Protein AF-A0A9E6JXN5-F1 (afdb_monomer)

Radius of gyration: 12.86 Å; Cα contacts (8 Å, |Δi|>4): 54; chains: 1; bounding box: 37×18×35 Å

Sequence (64 aa):
IIEEYRPKPLGEAEVKEVIERIVGQVGASSPKDMGKVMGVAMKELKGKADGTLVQQLVKERLSG

Foldseek 3Di:
DPPPPQQAQDDLVRLLVVLVVLCVVVVQQAPVCLVVSLVVSCVVCVSRYDSVSNSVSNCVRHVD

Secondary structure (DSSP, 8-state):
------PPPPPHHHHHHHHHHHHHHHT--SGGGHHHHHHHHHHHSTTTS-HHHHHHHHHHHH--

Structure (mmCIF, N/CA/C/O backbone):
data_AF-A0A9E6JXN5-F1
#
_entry.id   AF-A0A9E6JXN5-F1
#
loop_
_atom_site.group_PDB
_atom_site.id
_atom_site.type_symbol
_atom_site.label_atom_id
_atom_site.label_alt_id
_atom_site.label_comp_id
_atom_site.label_asym_id
_atom_site.label_entity_id
_atom_site.label_seq_id
_atom_site.pdbx_PDB_ins_code
_atom_site.Cartn_x
_atom_site.Cartn_y
_atom_site.Cartn_z
_atom_site.occupancy
_atom_site.B_iso_or_equiv
_atom_site.auth_seq_id
_atom_site.auth_comp_id
_atom_site.auth_asym_id
_atom_site.auth_atom_id
_atom_site.pdbx_PDB_model_num
ATOM 1 N N . ILE A 1 1 ? 25.706 -11.638 -25.952 1.00 52.94 1 ILE A N 1
ATOM 2 C CA . ILE A 1 1 ? 25.699 -10.755 -24.764 1.00 52.94 1 ILE A CA 1
ATOM 3 C C . ILE A 1 1 ? 24.274 -10.810 -24.246 1.00 52.94 1 ILE A C 1
ATOM 5 O O . ILE A 1 1 ? 23.382 -10.406 -24.976 1.00 52.94 1 ILE A O 1
ATOM 9 N N . ILE A 1 2 ? 24.045 -11.490 -23.122 1.00 49.69 2 ILE A N 1
ATOM 10 C CA . ILE A 1 2 ? 22.701 -11.673 -22.563 1.00 49.69 2 ILE A CA 1
ATOM 11 C C . ILE A 1 2 ? 22.385 -10.367 -21.847 1.00 49.69 2 ILE A C 1
ATOM 13 O O . ILE A 1 2 ? 23.004 -10.071 -20.828 1.00 49.69 2 ILE A O 1
ATOM 17 N N . GLU A 1 3 ? 21.517 -9.554 -22.447 1.00 54.00 3 GLU A N 1
ATOM 18 C CA . GLU A 1 3 ? 20.978 -8.359 -21.807 1.00 54.00 3 GLU A CA 1
ATOM 19 C C . GLU A 1 3 ? 20.415 -8.770 -20.450 1.00 54.00 3 GLU A C 1
ATOM 21 O O . GLU A 1 3 ? 19.545 -9.639 -20.353 1.00 54.00 3 GLU A O 1
ATOM 26 N N . GLU A 1 4 ? 20.992 -8.196 -19.397 1.00 54.31 4 GLU A N 1
ATOM 27 C CA . GLU A 1 4 ? 20.529 -8.343 -18.031 1.00 54.31 4 GLU A CA 1
ATOM 28 C C . GLU A 1 4 ? 19.017 -8.120 -18.023 1.00 54.31 4 GLU A C 1
ATOM 30 O O . GL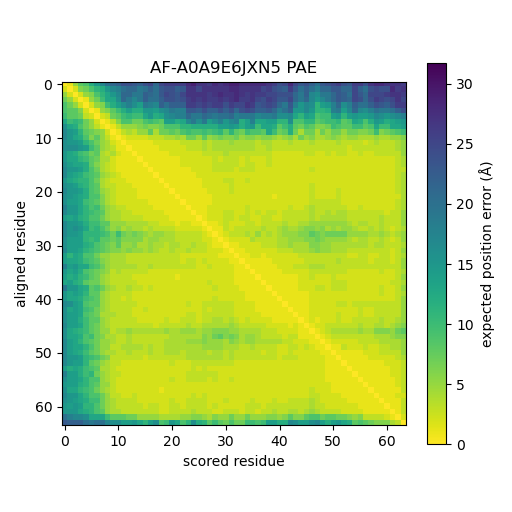U A 1 4 ? 18.539 -7.017 -18.294 1.00 54.31 4 GLU A O 1
ATOM 35 N N . TYR A 1 5 ? 18.262 -9.174 -17.706 1.00 51.09 5 TYR A N 1
ATOM 36 C CA . TYR A 1 5 ? 16.849 -9.106 -17.352 1.00 51.09 5 TYR A CA 1
ATOM 37 C C . TYR A 1 5 ? 16.756 -8.356 -16.018 1.00 51.09 5 TYR A C 1
ATOM 39 O O . TYR A 1 5 ? 16.458 -8.920 -14.969 1.00 51.09 5 TYR A O 1
ATOM 47 N N . ARG A 1 6 ? 17.113 -7.070 -16.024 1.00 58.28 6 ARG A N 1
ATOM 48 C CA . ARG A 1 6 ? 16.896 -6.181 -14.901 1.00 58.28 6 ARG A CA 1
ATOM 49 C C . ARG A 1 6 ? 15.376 -6.051 -14.840 1.00 58.28 6 ARG A C 1
ATOM 51 O O . ARG A 1 6 ? 14.805 -5.516 -15.795 1.00 58.28 6 ARG A O 1
ATOM 58 N N . PRO A 1 7 ? 14.696 -6.594 -13.812 1.00 60.03 7 PRO A N 1
ATOM 59 C CA . PRO A 1 7 ? 13.259 -6.420 -13.701 1.00 60.03 7 PRO A CA 1
ATOM 60 C C . PRO A 1 7 ? 13.012 -4.916 -13.725 1.00 60.03 7 PRO A C 1
ATOM 62 O O . PRO A 1 7 ? 13.550 -4.178 -12.895 1.00 60.03 7 PRO A O 1
ATOM 65 N N . LYS A 1 8 ? 12.308 -4.450 -14.760 1.00 63.50 8 LYS A N 1
ATOM 66 C CA . LYS A 1 8 ? 11.946 -3.042 -14.851 1.00 63.50 8 LYS A CA 1
ATOM 67 C C . LYS A 1 8 ? 11.148 -2.709 -13.592 1.00 63.50 8 LYS A C 1
ATOM 69 O O . LYS A 1 8 ? 10.357 -3.552 -13.155 1.00 63.50 8 LYS A O 1
ATOM 74 N N . PRO A 1 9 ? 11.374 -1.534 -12.988 1.00 67.31 9 PRO A N 1
ATOM 75 C CA . PRO A 1 9 ? 10.493 -1.080 -11.932 1.00 67.31 9 PRO A CA 1
ATOM 76 C C . PRO A 1 9 ? 9.056 -1.135 -12.457 1.00 67.31 9 PRO A C 1
ATOM 78 O O . PRO A 1 9 ? 8.794 -0.707 -13.584 1.00 67.31 9 PRO A O 1
ATOM 81 N N . LEU A 1 10 ? 8.174 -1.737 -11.664 1.00 78.06 10 LEU A N 1
ATOM 82 C CA . LEU A 1 10 ? 6.757 -1.846 -11.973 1.00 78.06 10 LEU A CA 1
ATOM 83 C C . LEU A 1 10 ? 6.192 -0.443 -12.178 1.00 78.06 10 LEU A C 1
ATOM 85 O O . LEU A 1 10 ? 6.511 0.485 -11.427 1.00 78.06 10 LEU A O 1
ATOM 89 N N . GLY A 1 11 ? 5.349 -0.300 -13.193 1.00 84.94 11 GLY A N 1
ATOM 90 C CA . GLY A 1 11 ? 4.586 0.920 -13.398 1.00 84.9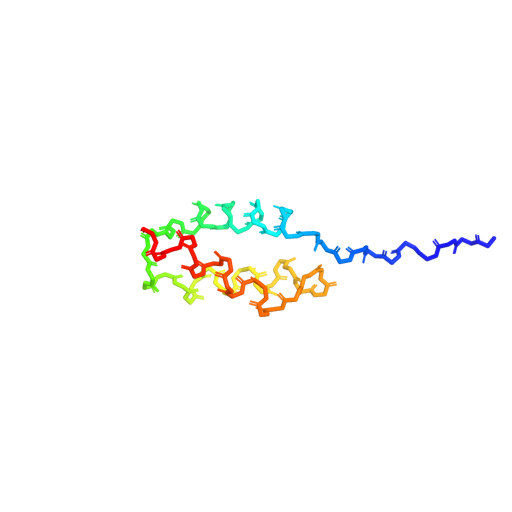4 11 GLY A CA 1
ATOM 91 C C . GLY A 1 11 ? 3.541 1.108 -12.299 1.00 84.94 11 GLY A C 1
ATOM 92 O O . GLY A 1 11 ? 3.128 0.159 -11.633 1.00 84.94 11 GLY A O 1
ATOM 93 N N . GLU A 1 12 ? 3.058 2.337 -12.141 1.00 86.88 12 GLU A N 1
ATOM 94 C CA . GLU A 1 12 ? 2.024 2.683 -11.157 1.00 86.88 12 GLU A CA 1
ATOM 95 C C . GLU A 1 12 ? 0.780 1.782 -11.254 1.00 86.88 12 GLU A C 1
ATOM 97 O O . GLU A 1 12 ? 0.276 1.311 -10.235 1.00 86.88 12 GLU A O 1
ATOM 102 N N . ALA A 1 13 ? 0.331 1.473 -12.475 1.00 88.25 13 ALA A N 1
ATOM 103 C CA . ALA A 1 13 ? -0.813 0.594 -12.713 1.00 88.25 13 ALA A CA 1
ATOM 104 C C . ALA A 1 13 ? -0.588 -0.831 -12.173 1.00 88.25 13 ALA A C 1
ATOM 106 O O . ALA A 1 13 ? -1.452 -1.375 -11.489 1.00 88.25 13 ALA A O 1
ATOM 107 N N . GLU A 1 14 ? 0.592 -1.410 -12.407 1.00 89.62 14 GLU A N 1
ATOM 108 C CA . GLU A 1 14 ? 0.932 -2.754 -11.925 1.00 89.62 14 GLU A CA 1
ATOM 109 C C . GLU A 1 14 ? 1.050 -2.779 -10.395 1.00 89.62 14 GLU A C 1
ATOM 111 O O . GLU A 1 14 ? 0.597 -3.716 -9.737 1.00 89.62 14 GLU A O 1
ATOM 116 N N . VAL A 1 15 ? 1.623 -1.723 -9.807 1.00 90.94 15 VAL A N 1
ATOM 117 C CA . VAL A 1 15 ? 1.694 -1.565 -8.349 1.00 90.94 15 VAL A CA 1
ATOM 118 C C . VAL A 1 15 ? 0.291 -1.488 -7.750 1.00 90.94 15 VAL A C 1
ATOM 120 O O . VAL A 1 15 ? 0.022 -2.124 -6.730 1.00 90.94 15 VAL A O 1
ATOM 123 N N . LYS A 1 16 ? -0.620 -0.759 -8.397 1.00 91.31 16 LYS A N 1
ATOM 124 C CA . LYS A 1 16 ? -2.011 -0.630 -7.960 1.00 91.31 16 LYS A CA 1
ATOM 125 C C . LYS A 1 16 ? -2.749 -1.969 -7.991 1.00 91.31 16 LYS A C 1
ATOM 127 O O . LYS A 1 16 ? -3.400 -2.308 -7.006 1.00 91.31 16 LYS A O 1
ATOM 132 N N . GLU A 1 17 ? -2.584 -2.766 -9.046 1.00 92.75 17 GLU A N 1
ATOM 133 C CA . GLU A 1 17 ? -3.157 -4.120 -9.118 1.00 92.75 17 GLU A CA 1
ATOM 134 C C . GLU A 1 17 ? -2.647 -5.032 -7.995 1.00 92.75 17 GLU A C 1
ATOM 136 O O . GLU A 1 17 ? -3.420 -5.769 -7.375 1.00 92.75 17 GLU A O 1
ATOM 141 N N . VAL A 1 18 ? -1.343 -4.981 -7.707 1.00 92.25 18 VAL A N 1
ATOM 142 C CA . VAL A 1 18 ? -0.753 -5.742 -6.598 1.00 92.25 18 VAL A CA 1
ATOM 143 C C . VAL A 1 18 ? -1.348 -5.288 -5.265 1.00 92.25 18 VAL A C 1
ATOM 145 O O . VAL A 1 18 ? -1.731 -6.126 -4.452 1.00 92.25 18 VAL A O 1
ATOM 148 N N . ILE A 1 19 ? -1.492 -3.981 -5.048 1.00 92.31 19 ILE A N 1
ATOM 149 C CA . ILE A 1 19 ? -2.097 -3.437 -3.829 1.00 92.31 19 ILE A CA 1
ATOM 150 C C . ILE A 1 19 ? -3.548 -3.893 -3.679 1.00 92.31 19 ILE A C 1
ATOM 152 O O . ILE A 1 19 ? -3.912 -4.352 -2.601 1.00 92.31 19 ILE A O 1
ATOM 156 N N . GLU A 1 20 ? -4.371 -3.824 -4.726 1.00 92.75 20 GLU A N 1
ATOM 157 C CA . GLU A 1 20 ? -5.763 -4.290 -4.662 1.00 92.75 20 GLU A CA 1
ATOM 158 C C . GLU A 1 20 ? -5.857 -5.775 -4.311 1.00 92.75 20 GLU A C 1
ATOM 160 O O . GLU A 1 20 ? -6.664 -6.167 -3.461 1.00 92.75 20 GLU A O 1
ATOM 165 N N . ARG A 1 21 ? -4.980 -6.595 -4.899 1.00 93.62 21 ARG A N 1
ATOM 166 C CA . ARG A 1 21 ? -4.878 -8.018 -4.569 1.00 93.62 21 ARG A CA 1
ATOM 167 C C . ARG A 1 21 ? -4.523 -8.223 -3.101 1.00 93.62 21 ARG A C 1
ATOM 169 O O . ARG A 1 21 ? -5.188 -9.006 -2.427 1.00 93.62 21 ARG A O 1
ATOM 176 N N . ILE A 1 22 ? -3.513 -7.515 -2.599 1.00 93.31 22 ILE A N 1
ATOM 177 C CA . ILE A 1 22 ? -3.067 -7.620 -1.205 1.00 93.31 22 ILE A CA 1
ATOM 178 C C . ILE A 1 22 ? -4.175 -7.175 -0.252 1.00 93.31 22 ILE A C 1
ATOM 180 O O . ILE A 1 22 ? -4.445 -7.865 0.727 1.00 93.31 22 ILE A O 1
ATOM 184 N N . VAL A 1 23 ? -4.840 -6.055 -0.543 1.00 92.00 23 VAL A N 1
ATOM 185 C CA . VAL A 1 23 ? -5.977 -5.538 0.231 1.00 92.00 23 VAL A CA 1
ATOM 186 C C . VAL A 1 23 ? -7.070 -6.604 0.342 1.00 92.00 23 VAL A C 1
ATOM 188 O O . VAL A 1 23 ? -7.533 -6.878 1.450 1.00 92.00 23 VAL A O 1
ATOM 191 N N . GLY A 1 24 ? -7.413 -7.269 -0.766 1.00 92.56 24 GLY A N 1
ATOM 192 C CA . GLY A 1 24 ? -8.351 -8.395 -0.770 1.00 92.56 24 GLY A CA 1
ATOM 193 C C . GLY A 1 24 ? -7.850 -9.611 0.019 1.00 92.56 24 GLY A C 1
ATOM 194 O O . GLY A 1 24 ? -8.607 -10.192 0.792 1.00 92.56 24 GLY A O 1
ATOM 195 N N . GLN A 1 25 ? -6.571 -9.972 -0.119 1.00 91.81 25 GLN A N 1
ATOM 196 C CA . GLN A 1 25 ? -5.966 -11.115 0.578 1.00 91.81 25 GLN A CA 1
ATOM 197 C C . GLN A 1 25 ? -5.941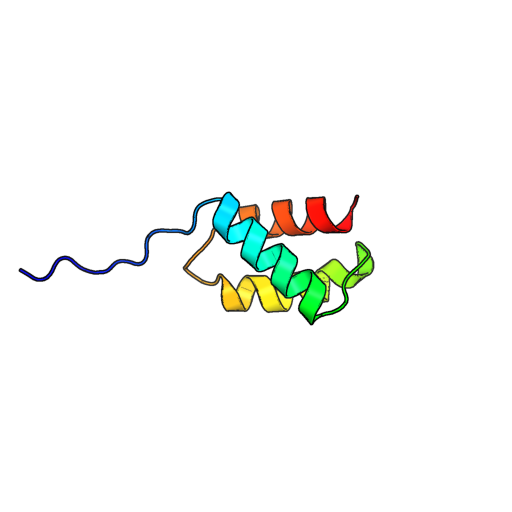 -10.949 2.099 1.00 91.81 25 GLN A C 1
ATOM 199 O O . GLN A 1 25 ? -6.173 -11.915 2.822 1.00 91.81 25 GLN A O 1
ATOM 204 N N . VAL A 1 26 ? -5.648 -9.744 2.592 1.00 90.38 26 VAL A N 1
ATOM 205 C CA . VAL A 1 26 ? -5.586 -9.472 4.037 1.00 90.38 26 VAL A CA 1
ATOM 206 C C . VAL A 1 26 ? -6.929 -9.016 4.617 1.00 90.38 26 VAL A C 1
ATOM 208 O O . VAL A 1 26 ? -7.016 -8.783 5.823 1.00 90.38 26 VAL A O 1
ATOM 211 N N . GLY A 1 27 ? -7.959 -8.868 3.776 1.00 90.38 27 GLY A N 1
ATOM 212 C CA . GLY A 1 27 ? -9.275 -8.368 4.172 1.00 90.38 27 GLY A CA 1
ATOM 213 C C . GLY A 1 27 ? -9.239 -6.929 4.691 1.00 90.38 27 GLY A C 1
ATOM 214 O O . GLY A 1 27 ? -9.984 -6.590 5.606 1.00 90.38 27 GLY A O 1
ATOM 215 N N . ALA A 1 28 ? -8.341 -6.095 4.162 1.00 92.19 28 ALA A N 1
ATOM 216 C CA . ALA A 1 28 ? -8.239 -4.702 4.573 1.00 92.19 28 ALA A CA 1
ATOM 217 C C . ALA A 1 28 ? -9.371 -3.878 3.958 1.00 92.19 28 ALA A C 1
ATOM 219 O O . ALA A 1 28 ? -9.605 -3.913 2.752 1.00 92.19 28 ALA A O 1
ATOM 220 N N . SER A 1 29 ? -10.048 -3.092 4.786 1.00 86.19 29 SER A N 1
ATOM 221 C CA . SER A 1 29 ? -11.132 -2.213 4.333 1.00 86.19 29 SER A CA 1
ATOM 222 C C . SER A 1 29 ? -11.087 -0.834 4.977 1.00 86.19 29 SER A C 1
ATOM 224 O O . SER A 1 29 ? -11.999 -0.038 4.786 1.00 86.19 29 SER A O 1
ATOM 226 N N . SER A 1 30 ? -10.068 -0.558 5.792 1.00 88.62 30 SER A N 1
ATOM 227 C CA . SER A 1 30 ? -9.959 0.699 6.520 1.00 88.62 30 SER A CA 1
ATOM 228 C C . SER A 1 30 ? -8.505 1.150 6.656 1.00 88.62 30 SER A C 1
ATOM 230 O O . SER A 1 30 ? -7.592 0.316 6.619 1.00 88.62 30 SER A O 1
ATOM 232 N N . PRO A 1 31 ? -8.258 2.440 6.946 1.00 88.69 31 PRO A N 1
ATOM 233 C CA . PRO A 1 31 ? -6.914 2.936 7.235 1.00 88.69 31 PRO A CA 1
ATOM 234 C C . PRO A 1 31 ? -6.255 2.259 8.447 1.00 88.69 31 PRO A C 1
ATOM 236 O O . PRO A 1 31 ? -5.037 2.313 8.592 1.00 88.69 31 PRO A O 1
ATOM 239 N N . LYS A 1 32 ? -7.028 1.594 9.319 1.00 90.50 32 LYS A N 1
ATOM 240 C CA . LYS A 1 32 ? -6.488 0.833 10.459 1.00 90.50 32 LYS A CA 1
ATOM 241 C C . LYS A 1 32 ? -5.710 -0.404 10.006 1.00 90.50 32 LYS A C 1
ATOM 243 O O . LYS A 1 32 ? -4.799 -0.840 10.704 1.00 90.50 32 LYS A O 1
ATOM 248 N N . ASP A 1 33 ? -6.029 -0.940 8.829 1.00 92.94 33 ASP A N 1
ATOM 249 C CA . ASP A 1 33 ? -5.358 -2.106 8.249 1.00 92.94 33 ASP A CA 1
ATOM 250 C C . ASP A 1 33 ? -4.121 -1.735 7.422 1.00 92.94 33 ASP A C 1
ATOM 252 O O . ASP A 1 33 ? -3.423 -2.619 6.925 1.00 92.94 33 ASP A O 1
ATOM 256 N N . MET A 1 34 ? -3.796 -0.440 7.334 1.00 90.88 34 MET A N 1
ATOM 257 C CA . MET A 1 34 ? -2.614 0.080 6.645 1.00 90.88 34 MET A CA 1
ATOM 258 C C . MET A 1 34 ? -1.346 -0.684 7.020 1.00 90.88 34 MET A C 1
ATOM 260 O O . MET A 1 34 ? -0.600 -1.101 6.144 1.00 90.88 34 MET A O 1
ATOM 264 N N . GLY A 1 35 ? -1.114 -0.929 8.314 1.00 91.38 35 GLY A N 1
ATOM 265 C CA . GLY A 1 35 ? 0.074 -1.656 8.769 1.00 91.38 35 GLY A CA 1
ATOM 266 C C . GLY A 1 35 ? 0.154 -3.087 8.223 1.00 91.38 35 GLY A C 1
ATOM 267 O O . GLY A 1 35 ? 1.237 -3.546 7.862 1.00 91.38 35 GLY A O 1
ATOM 268 N N . LYS A 1 36 ? -0.991 -3.772 8.095 1.00 92.38 36 LYS A N 1
ATOM 269 C CA . LYS A 1 36 ? -1.062 -5.129 7.532 1.00 92.38 36 LYS A CA 1
ATOM 270 C C . LYS A 1 36 ? -0.779 -5.112 6.032 1.00 92.38 36 LYS A C 1
ATOM 272 O O . LYS A 1 36 ? 0.062 -5.876 5.567 1.00 92.38 36 LYS A O 1
ATOM 277 N N . VAL A 1 37 ? -1.443 -4.218 5.293 1.00 93.94 37 VAL A N 1
ATOM 278 C CA . VAL A 1 37 ? -1.273 -4.093 3.836 1.00 93.94 37 VAL A CA 1
ATOM 279 C C . VAL A 1 37 ? 0.155 -3.673 3.498 1.00 93.94 37 VAL A C 1
ATOM 281 O O . VAL A 1 37 ? 0.788 -4.306 2.659 1.00 93.94 37 VAL A O 1
ATOM 284 N N . MET A 1 38 ? 0.701 -2.675 4.200 1.00 93.12 38 MET A N 1
ATOM 285 C CA . MET A 1 38 ? 2.074 -2.202 4.004 1.00 93.12 38 MET A CA 1
ATOM 286 C C . MET A 1 38 ? 3.105 -3.302 4.258 1.00 93.12 38 MET A C 1
ATOM 288 O O . MET A 1 38 ? 4.057 -3.418 3.493 1.00 93.12 38 MET A O 1
ATOM 292 N N . GLY A 1 39 ? 2.925 -4.138 5.284 1.00 93.38 39 GLY A N 1
ATOM 293 C CA . GLY A 1 39 ? 3.850 -5.240 5.565 1.00 93.38 39 GLY A CA 1
ATOM 294 C C . GLY A 1 39 ? 3.945 -6.253 4.418 1.00 93.38 39 GLY A C 1
ATOM 295 O O . GLY A 1 39 ? 5.044 -6.676 4.053 1.00 93.38 39 GLY A O 1
ATOM 296 N N . VAL A 1 40 ? 2.807 -6.609 3.816 1.00 94.44 40 VAL A N 1
ATOM 297 C CA . VAL A 1 40 ? 2.759 -7.536 2.675 1.00 94.44 40 VAL A CA 1
ATOM 298 C C . VAL A 1 40 ? 3.241 -6.848 1.394 1.00 94.44 40 VAL A C 1
ATOM 300 O O . VAL A 1 40 ? 4.122 -7.376 0.717 1.00 94.44 40 VAL A O 1
ATOM 303 N N . ALA A 1 41 ? 2.756 -5.636 1.110 1.00 92.62 41 ALA A N 1
ATOM 304 C CA . ALA A 1 41 ? 3.100 -4.880 -0.094 1.00 92.62 41 ALA A CA 1
ATOM 305 C C . ALA A 1 41 ? 4.592 -4.552 -0.169 1.00 92.62 41 ALA A C 1
ATOM 307 O O . ALA A 1 41 ? 5.225 -4.809 -1.190 1.00 92.62 41 ALA A O 1
ATOM 308 N N . MET A 1 42 ? 5.196 -4.083 0.926 1.00 91.69 42 MET A N 1
ATOM 309 C CA . MET A 1 42 ? 6.632 -3.791 0.972 1.00 91.69 42 MET A CA 1
ATOM 310 C C . MET A 1 42 ? 7.490 -5.045 0.797 1.00 91.69 42 MET A C 1
ATOM 312 O O . MET A 1 42 ? 8.611 -4.944 0.305 1.00 91.69 42 MET A O 1
ATOM 316 N N . LYS A 1 43 ? 6.991 -6.227 1.181 1.00 91.56 43 LYS A N 1
ATOM 317 C CA . LYS A 1 43 ? 7.684 -7.504 0.971 1.00 91.56 43 LYS A CA 1
ATOM 318 C C . LYS A 1 43 ? 7.574 -7.972 -0.482 1.00 91.56 43 LYS A C 1
ATOM 320 O O . LYS A 1 43 ? 8.573 -8.409 -1.047 1.00 91.56 43 LYS A O 1
ATOM 325 N N . GLU A 1 44 ? 6.390 -7.879 -1.079 1.00 90.06 44 GLU A N 1
ATOM 326 C CA . GLU A 1 44 ? 6.109 -8.358 -2.440 1.00 90.06 44 GLU A CA 1
ATOM 327 C C . GLU A 1 44 ? 6.701 -7.446 -3.526 1.00 90.06 44 GLU A C 1
ATOM 329 O O . GLU A 1 44 ? 7.199 -7.922 -4.553 1.00 90.06 44 GLU A O 1
ATOM 334 N N . LEU A 1 45 ? 6.710 -6.139 -3.258 1.00 89.62 45 LEU A N 1
ATOM 335 C CA . LEU A 1 45 ? 7.201 -5.094 -4.154 1.00 89.62 45 LEU A CA 1
ATOM 336 C C . LEU A 1 45 ? 8.645 -4.665 -3.854 1.00 89.62 45 LEU A C 1
ATOM 338 O O . LEU A 1 45 ? 9.168 -3.762 -4.511 1.00 89.62 45 LEU A O 1
ATOM 342 N N . LYS A 1 46 ? 9.324 -5.318 -2.901 1.00 87.69 46 LYS A N 1
ATOM 343 C CA . LYS A 1 46 ? 10.720 -5.024 -2.551 1.00 87.69 46 LYS A CA 1
ATOM 344 C C . LYS A 1 46 ? 11.620 -5.118 -3.786 1.00 87.69 46 LYS A C 1
ATOM 346 O O . LYS A 1 46 ? 11.756 -6.186 -4.376 1.00 87.69 46 LYS A O 1
ATOM 351 N N . GLY A 1 47 ? 12.256 -4.006 -4.156 1.00 85.06 47 GLY A N 1
ATOM 352 C CA . GLY A 1 47 ? 13.138 -3.938 -5.328 1.00 85.06 47 GLY A CA 1
ATOM 353 C C . GLY A 1 47 ? 12.412 -3.963 -6.679 1.00 85.06 47 GLY A C 1
ATOM 354 O O . GLY A 1 47 ? 13.077 -3.985 -7.709 1.00 85.06 47 GLY A O 1
ATOM 355 N N . LYS A 1 48 ? 11.072 -3.950 -6.678 1.00 86.50 48 LYS A N 1
ATOM 356 C CA . LYS A 1 48 ? 10.223 -3.871 -7.876 1.00 86.50 48 LYS A CA 1
ATOM 357 C C . LYS A 1 48 ? 9.469 -2.547 -7.971 1.00 86.50 48 LYS A C 1
ATOM 359 O O . LYS A 1 48 ? 9.190 -2.112 -9.077 1.00 86.50 48 LYS A O 1
ATOM 364 N N . ALA A 1 49 ? 9.145 -1.912 -6.846 1.00 87.94 49 ALA A N 1
ATOM 365 C CA . ALA A 1 49 ? 8.500 -0.603 -6.805 1.00 87.94 49 ALA A CA 1
ATOM 366 C C . ALA A 1 49 ? 9.113 0.295 -5.723 1.00 87.94 49 ALA A C 1
ATOM 368 O O . ALA A 1 49 ? 9.745 -0.190 -4.779 1.00 87.94 49 ALA A O 1
ATOM 369 N N . ASP A 1 50 ? 8.904 1.604 -5.860 1.00 89.19 50 ASP A N 1
ATOM 370 C CA . ASP A 1 50 ? 9.291 2.588 -4.852 1.00 89.19 50 ASP A CA 1
ATOM 371 C C . ASP A 1 50 ? 8.369 2.494 -3.627 1.00 89.19 50 ASP A C 1
ATOM 373 O O . ASP A 1 50 ? 7.144 2.523 -3.752 1.00 89.19 50 ASP A O 1
ATOM 377 N N . GLY A 1 51 ? 8.945 2.389 -2.428 1.00 87.94 51 GLY A N 1
ATOM 378 C CA . GLY A 1 51 ? 8.169 2.253 -1.191 1.00 87.94 51 GLY A CA 1
ATOM 379 C C . GLY A 1 51 ? 7.257 3.451 -0.898 1.00 87.94 51 GLY A C 1
ATOM 380 O O . GLY A 1 51 ? 6.201 3.281 -0.290 1.00 87.94 51 GLY A O 1
ATOM 381 N N . THR A 1 52 ? 7.624 4.645 -1.368 1.00 90.69 52 THR A N 1
ATOM 382 C CA . THR A 1 52 ? 6.819 5.870 -1.263 1.00 90.69 52 THR A CA 1
ATOM 383 C C . THR A 1 52 ? 5.585 5.777 -2.153 1.00 90.69 52 THR A C 1
ATOM 385 O O . THR A 1 52 ? 4.479 6.069 -1.695 1.00 90.69 52 THR A O 1
ATOM 388 N N . LEU A 1 53 ? 5.757 5.303 -3.394 1.00 90.88 53 LEU A N 1
ATOM 389 C CA . LEU A 1 53 ? 4.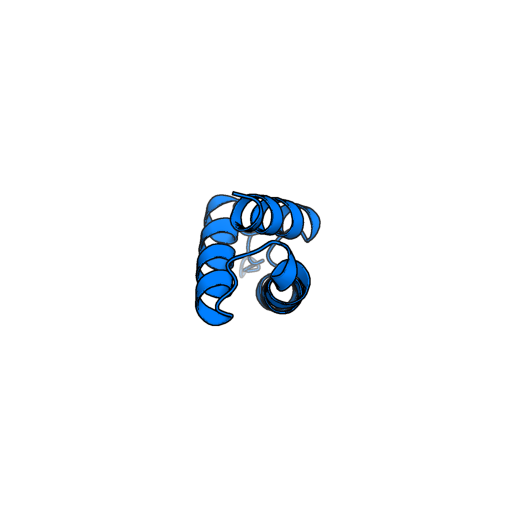652 5.066 -4.328 1.00 90.88 53 LEU A CA 1
ATOM 390 C C . LEU A 1 53 ? 3.676 4.029 -3.762 1.00 90.88 53 LEU A C 1
ATOM 392 O O . LEU A 1 53 ? 2.466 4.245 -3.754 1.00 90.88 53 LEU A O 1
ATOM 396 N N . VAL A 1 54 ? 4.205 2.929 -3.216 1.00 92.06 54 VAL A N 1
ATOM 397 C CA . VAL A 1 54 ? 3.391 1.898 -2.555 1.00 92.06 54 VAL A CA 1
ATOM 398 C C . VAL A 1 54 ? 2.592 2.497 -1.401 1.00 92.06 54 VAL A C 1
ATOM 400 O O . VAL A 1 54 ? 1.386 2.280 -1.314 1.00 92.06 54 VAL A O 1
ATOM 403 N N . GLN A 1 55 ? 3.232 3.288 -0.537 1.00 91.81 55 GLN A N 1
ATOM 404 C CA . GLN A 1 55 ? 2.556 3.920 0.593 1.00 91.81 55 GLN A CA 1
ATOM 405 C C . 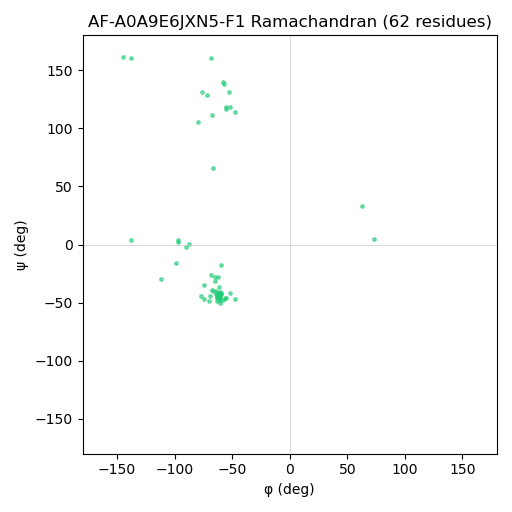GLN A 1 55 ? 1.428 4.859 0.151 1.00 91.81 55 GLN A C 1
ATOM 407 O O . GLN A 1 55 ? 0.349 4.826 0.746 1.00 91.81 55 GLN A O 1
ATOM 412 N N . GLN A 1 56 ? 1.657 5.684 -0.876 1.00 92.62 56 GLN A N 1
ATOM 413 C CA . GLN A 1 56 ? 0.630 6.575 -1.420 1.00 92.62 56 GLN A CA 1
ATO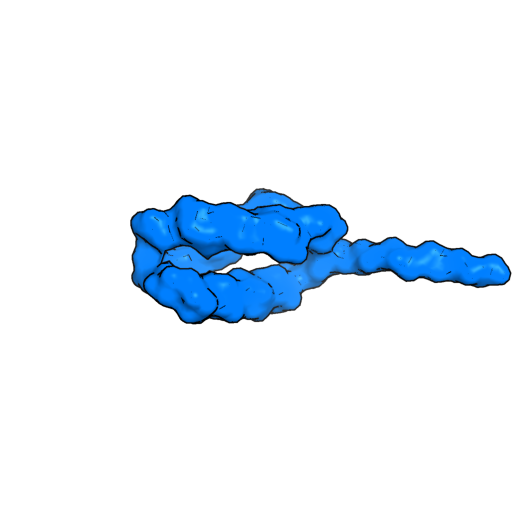M 414 C C . GLN A 1 56 ? -0.574 5.791 -1.942 1.00 92.62 56 GLN A C 1
ATOM 416 O O . GLN A 1 56 ? -1.697 6.062 -1.522 1.00 92.62 56 GLN A O 1
ATOM 421 N N . LEU A 1 57 ? -0.337 4.782 -2.779 1.00 92.50 57 LEU A N 1
ATOM 422 C CA . LEU A 1 57 ? -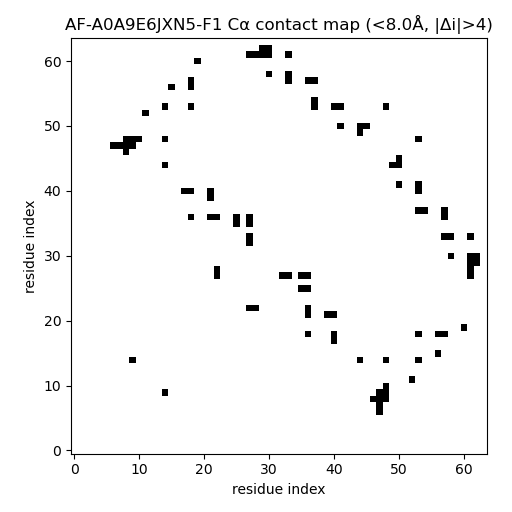1.401 3.994 -3.401 1.00 92.50 57 LEU A CA 1
ATOM 423 C C . LEU A 1 57 ? -2.194 3.166 -2.379 1.00 92.50 57 LEU A C 1
ATOM 425 O O . LEU A 1 57 ? -3.421 3.104 -2.450 1.00 92.50 57 LEU A O 1
ATOM 429 N N . VAL A 1 58 ? -1.528 2.568 -1.382 1.00 92.25 58 VAL A N 1
ATOM 430 C CA . VAL A 1 58 ? -2.221 1.867 -0.286 1.00 92.25 58 VAL A CA 1
ATOM 431 C C . VAL A 1 58 ? -3.078 2.850 0.511 1.00 92.25 58 VAL A C 1
ATOM 433 O O . VAL A 1 58 ? -4.218 2.540 0.863 1.00 92.25 58 VAL A O 1
ATOM 436 N N . LYS A 1 59 ? -2.555 4.050 0.787 1.00 90.88 59 LYS A N 1
ATOM 437 C CA . LYS A 1 59 ? -3.298 5.090 1.500 1.00 90.88 59 LYS A CA 1
ATOM 438 C C . LYS A 1 59 ? -4.524 5.543 0.730 1.00 90.88 59 LYS A C 1
ATOM 440 O O . LYS A 1 59 ? -5.592 5.572 1.333 1.00 90.88 59 LYS A O 1
ATOM 445 N N . GLU A 1 60 ? -4.398 5.847 -0.555 1.00 90.88 60 GLU A N 1
ATOM 446 C CA . GLU A 1 60 ? -5.547 6.172 -1.405 1.00 90.88 60 GLU A CA 1
ATOM 447 C C . GLU A 1 60 ? -6.581 5.049 -1.397 1.00 90.88 60 GLU A C 1
ATOM 449 O O . GLU A 1 60 ? -7.763 5.304 -1.185 1.00 90.88 60 GLU A O 1
ATOM 454 N N . ARG A 1 61 ? -6.142 3.794 -1.539 1.00 89.94 61 ARG A N 1
ATOM 455 C CA . ARG A 1 61 ? -7.052 2.648 -1.609 1.00 89.94 61 ARG A CA 1
ATOM 456 C C . ARG A 1 61 ? -7.838 2.398 -0.320 1.00 89.94 61 ARG A C 1
ATOM 458 O O . ARG A 1 61 ? -8.947 1.869 -0.397 1.00 89.94 61 ARG A O 1
ATOM 465 N N . LEU A 1 62 ? -7.259 2.711 0.841 1.00 88.12 62 LEU A N 1
ATOM 466 C CA . LEU A 1 62 ? -7.856 2.470 2.162 1.00 88.12 62 LEU A CA 1
ATOM 467 C C . LEU A 1 62 ? -8.524 3.703 2.783 1.00 88.12 62 LEU A C 1
ATOM 469 O O . LEU A 1 62 ? -9.239 3.546 3.767 1.00 88.12 62 LEU A O 1
ATOM 473 N N . SER A 1 63 ? -8.249 4.907 2.273 1.00 83.31 63 SER A N 1
ATOM 474 C CA . SER A 1 63 ? -8.816 6.168 2.787 1.00 83.31 63 SER A CA 1
ATOM 475 C C . SER A 1 63 ? -10.044 6.641 2.000 1.00 83.31 63 SER A C 1
ATOM 477 O O . SER A 1 63 ? -10.547 7.726 2.289 1.00 83.31 63 SER A O 1
ATOM 479 N N . GLY A 1 64 ? -10.476 5.859 1.006 1.00 62.38 64 GLY A N 1
ATOM 480 C CA . GLY A 1 64 ? -11.727 6.046 0.268 1.00 62.38 64 GLY A CA 1
ATOM 481 C C . GLY A 1 64 ? -12.934 5.437 0.965 1.00 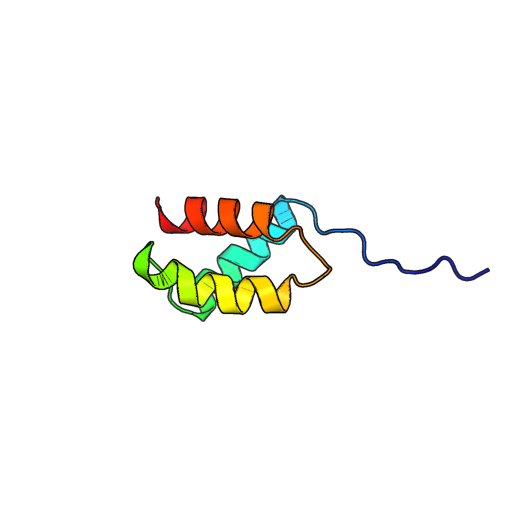62.38 64 GLY A C 1
ATOM 482 O O . GLY A 1 64 ? -12.743 4.516 1.792 1.00 62.38 64 GLY A O 1
#

pLDDT: mean 85.19, std 12.48, range [49.69, 94.44]

Nearest PDB structures (foldseek):
  1ng6-assembly1_A  TM=9.255E-01  e=1.925E-04  Bacillus subtilis
  8xjg-assembly1_A  TM=9.281E-01  e=1.573E-02  Vibrio parahaemolyticus
  8xje-assembly1_A  TM=9.093E-01  e=3.794E-02  Campylobacter jejuni
  3ip4-assembly1_B  TM=7.791E-01  e=4.213E-01  Staphylococcus aureus subsp. aureus Mu50
  2ptf-assembly1_B  TM=4.404E-01  e=8.413E+00  Methanothermobacter thermautotrophicus str. Delta H

Solvent-accessible surface area (backbone atoms only — not comparable to full-atom values): 3852 Å² total; per-residue (Å²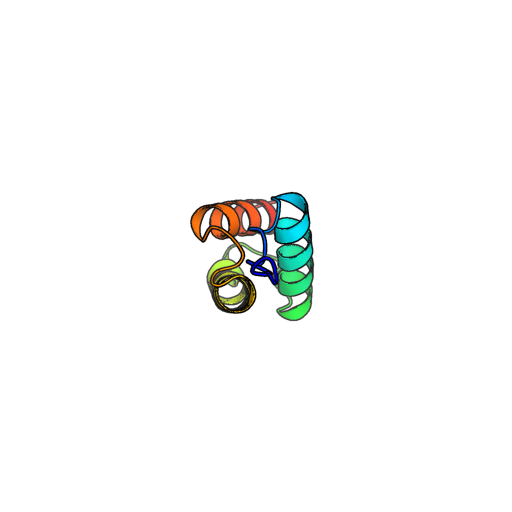): 133,82,77,78,86,65,75,67,66,55,51,72,68,58,50,49,54,51,46,55,50,46,28,62,73,72,68,48,80,38,66,84,37,44,68,61,45,48,57,51,48,56,62,76,32,58,88,34,47,59,70,67,59,50,52,53,53,52,45,55,70,25,71,104

Mean predicted aligned error: 5.82 Å